Protein AF-A0A9X9LUL1-F1 (afdb_monomer)

InterPro domains:
  IPR020828 Glyceraldehyde 3-phosphate dehydrogenase, NAD(P) binding domain [SM00846] (1-48)
  IPR020829 Glyceraldehyde 3-phosphate dehydrogenase, catalytic domain [PF02800] (53-89)
  IPR020831 Glycer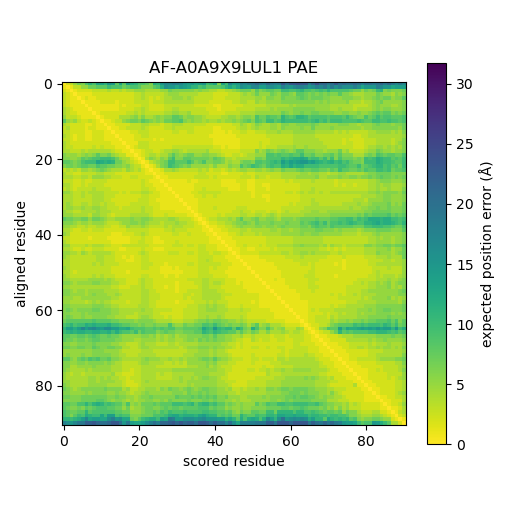aldehyde/Erythrose phosphate dehydrogenase family [PR00078] (7-20)
  IPR020831 Glyceraldehyde/Erythrose phosphate dehydrogenase family [PR00078] (42-60)
  IPR020831 Glyceraldehyde/Erythrose phosphate dehydrogenase family [PR00078] (69-85)
  IPR020831 Glyceraldehyde/Erythrose phosphate dehydrogenase family [PTHR10836] (1-90)
  IPR036291 NAD(P)-binding domain superfamily [SSF51735] (1-64)

pLDDT: mean 91.53, std 6.48, range [52.34, 96.88]

Secondary structure (DSSP, 8-state):
-TTTHHHHHTT-S-EEESS--TTS-B--TTTTGGG--TT-SEEE---HHHHHHHHHHHHHHHHH--S-------PPP-TTS-SS----S--

Radius of gyration: 16.82 Å; Cα contacts (8 Å, |Δi|>4): 78; chains: 1; bounding box: 38×38×45 Å

Organism: Gulo gulo (NCBI:txid48420)

Mean predicted aligned error: 4.55 Å

Solvent-accessible surface area (backbone atoms only — not comparable to full-atom values): 6104 Å² total; per-residue (Å²): 96,79,75,71,47,49,46,50,74,70,72,38,82,62,47,75,38,84,41,77,58,96,77,47,59,73,37,38,83,94,70,51,40,88,75,63,55,86,85,58,48,56,38,22,56,32,38,73,69,52,58,64,44,46,57,58,54,49,56,44,39,79,74,72,53,84,90,83,88,88,88,86,80,93,74,78,92,55,92,89,58,71,98,60,94,71,91,68,90,72,130

Sequence (91 aa):
MKKAGAHLKGEAKKVIISAPSADVPMFVMGVNHEKCDYSLKITRNVSCSTNCLGPLTNVIWDNFGKVEGLITTGQAVTATQKLVDGPSRKL

Nearest PDB structures (foldseek):
  4wni-assembly1_C  TM=9.687E-01  e=3.457E-08  Homo sapiens
  6lgm-assembly1_D  TM=9.656E-01  e=5.952E-08  Mus musculus
  8dns-assembly1_O  TM=9.678E-01  e=8.360E-08  Homo sapiens
  1ihx-assembly1_A  TM=9.574E-01  e=1.032E-06  Panulirus versicolor
  7c5o-assembly1_O  TM=9.718E-01  e=1.802E-04  Escherichia coli BL21(DE3)

Foldseek 3Di:
DVPQCVVVVVVQQAEEAAEDDPPAAEDAPPACCVVDDPPHRYHYPYYPVCNVCRVVVRVCCVPPNDDDDDDDDDDDDDPQDDPDDDDHPPD

Structure (mmCIF, N/CA/C/O backbone):
data_AF-A0A9X9LUL1-F1
#
_entry.id   AF-A0A9X9LUL1-F1
#
loop_
_atom_site.group_PDB
_atom_site.id
_atom_site.type_symbol
_atom_site.label_atom_id
_atom_site.label_alt_id
_atom_site.label_comp_id
_atom_site.label_asym_id
_atom_site.label_entity_id
_atom_site.label_seq_id
_atom_site.pdbx_PDB_ins_code
_atom_site.Cartn_x
_atom_site.Cartn_y
_atom_site.Cartn_z
_atom_site.occupancy
_atom_site.B_iso_or_equiv
_atom_site.auth_seq_id
_atom_site.auth_comp_id
_atom_site.auth_asym_id
_atom_site.auth_atom_id
_atom_site.pdbx_PDB_model_num
ATOM 1 N N . MET A 1 1 ? 10.976 11.105 -7.771 1.00 66.88 1 MET A N 1
ATOM 2 C CA . MET A 1 1 ? 10.556 11.602 -9.120 1.00 66.88 1 MET A CA 1
ATOM 3 C C . MET A 1 1 ? 11.403 11.120 -10.317 1.00 66.88 1 MET A C 1
ATOM 5 O O . MET A 1 1 ? 10.825 10.660 -11.296 1.00 66.88 1 MET A O 1
ATOM 9 N N . LYS A 1 2 ? 12.748 11.211 -10.290 1.00 73.06 2 LYS A N 1
ATOM 10 C CA . LYS A 1 2 ? 13.613 11.038 -11.488 1.00 73.06 2 LYS A CA 1
ATOM 11 C C . LYS A 1 2 ? 13.433 9.727 -12.280 1.00 73.06 2 LYS A C 1
ATOM 13 O O . LYS A 1 2 ? 13.405 9.783 -13.502 1.00 73.06 2 LYS A O 1
ATOM 18 N N . LYS A 1 3 ? 13.303 8.569 -11.615 1.00 87.81 3 LYS A N 1
ATOM 19 C CA . LYS A 1 3 ? 13.161 7.266 -12.303 1.00 87.81 3 LYS A CA 1
ATOM 20 C C . LYS A 1 3 ? 11.784 7.092 -12.952 1.00 87.81 3 LYS A C 1
ATOM 22 O O . LYS A 1 3 ? 11.704 6.814 -14.138 1.00 87.81 3 LYS A O 1
ATOM 27 N N . ALA A 1 4 ? 10.709 7.335 -12.198 1.00 90.25 4 ALA A N 1
ATOM 28 C CA . ALA A 1 4 ? 9.342 7.246 -12.717 1.00 90.25 4 ALA A CA 1
ATOM 29 C C . ALA A 1 4 ? 9.075 8.257 -13.852 1.00 90.25 4 ALA A C 1
ATOM 31 O O . ALA A 1 4 ? 8.347 7.955 -14.792 1.00 90.25 4 ALA A O 1
ATOM 32 N N . GLY A 1 5 ? 9.724 9.427 -13.813 1.00 90.81 5 GLY A N 1
ATOM 33 C CA . GLY A 1 5 ? 9.643 10.429 -14.877 1.00 90.81 5 GLY A CA 1
ATOM 34 C C . GLY A 1 5 ? 10.192 9.972 -16.233 1.00 90.81 5 GLY A C 1
ATOM 35 O O . GLY A 1 5 ? 9.849 10.579 -17.243 1.00 90.81 5 GLY A O 1
ATOM 36 N N . ALA A 1 6 ? 10.990 8.899 -16.294 1.00 94.44 6 ALA A N 1
ATOM 37 C CA . ALA A 1 6 ? 11.422 8.324 -17.567 1.00 94.44 6 ALA A CA 1
ATOM 38 C C . ALA A 1 6 ? 10.236 7.798 -18.395 1.00 94.44 6 ALA A C 1
ATOM 40 O O . ALA A 1 6 ? 10.232 7.968 -19.609 1.00 94.44 6 ALA A O 1
ATOM 41 N N . HIS A 1 7 ? 9.191 7.263 -17.751 1.00 94.56 7 HIS A N 1
ATOM 42 C CA . HIS A 1 7 ? 7.979 6.829 -18.454 1.00 94.56 7 HIS A CA 1
ATOM 43 C C . HIS A 1 7 ? 7.246 8.002 -19.113 1.00 94.56 7 HIS A C 1
ATOM 45 O O . HIS A 1 7 ? 6.749 7.855 -20.222 1.00 94.56 7 HIS A O 1
ATOM 51 N N . LEU A 1 8 ? 7.243 9.183 -18.482 1.00 93.50 8 LEU A N 1
ATOM 52 C CA . LEU A 1 8 ? 6.656 10.390 -19.076 1.00 93.50 8 LEU A CA 1
ATOM 53 C C . LEU A 1 8 ? 7.433 10.880 -20.305 1.00 93.50 8 LEU A C 1
ATOM 55 O O . LEU A 1 8 ? 6.848 11.475 -21.203 1.00 93.50 8 LEU A O 1
ATOM 59 N N . LYS A 1 9 ? 8.752 10.648 -20.342 1.00 92.81 9 LYS A N 1
ATOM 60 C CA . LYS A 1 9 ? 9.574 10.929 -21.529 1.00 92.81 9 LYS A CA 1
ATOM 61 C C . LYS A 1 9 ? 9.294 9.933 -22.654 1.00 92.81 9 LYS A C 1
ATOM 63 O O . LYS A 1 9 ? 9.350 10.315 -23.812 1.00 92.81 9 LYS A O 1
ATOM 68 N N . GLY A 1 10 ? 8.977 8.687 -22.304 1.00 91.81 10 GLY A N 1
ATOM 69 C CA . GLY A 1 10 ? 8.556 7.632 -23.227 1.00 91.81 10 GLY A CA 1
ATOM 70 C C . GLY A 1 10 ? 7.060 7.656 -23.553 1.00 91.81 10 GLY A C 1
ATOM 71 O O . GLY A 1 10 ? 6.468 6.594 -23.673 1.00 91.81 10 GLY A O 1
ATOM 72 N N . GLU A 1 11 ? 6.451 8.843 -23.643 1.00 92.94 11 GLU A N 1
ATOM 73 C CA . GLU A 1 11 ? 5.059 9.074 -24.079 1.00 92.94 11 GLU A CA 1
ATOM 74 C C . GLU A 1 11 ? 3.936 8.659 -23.109 1.00 92.94 11 GLU A C 1
ATOM 76 O O . GLU A 1 11 ? 2.758 8.928 -23.377 1.00 92.94 11 GLU A O 1
ATOM 81 N N . ALA A 1 12 ? 4.245 8.081 -21.942 1.00 96.00 12 ALA A N 1
ATOM 82 C CA . ALA A 1 12 ? 3.211 7.820 -20.943 1.00 96.00 12 ALA A CA 1
ATOM 83 C C . ALA A 1 12 ? 2.606 9.142 -20.445 1.00 96.00 12 ALA A C 1
ATOM 85 O O . ALA A 1 12 ? 3.308 10.051 -20.004 1.00 96.00 12 ALA A O 1
ATOM 86 N N . LYS A 1 13 ? 1.274 9.247 -20.462 1.00 94.12 13 LYS A N 1
ATOM 87 C CA . LYS A 1 13 ? 0.571 10.472 -20.040 1.00 94.12 13 LYS A CA 1
ATOM 88 C C . LYS A 1 13 ? 0.588 10.661 -18.523 1.00 94.12 13 LYS A C 1
ATOM 90 O O . LYS A 1 13 ? 0.644 11.791 -18.040 1.00 94.12 13 LYS A O 1
ATOM 95 N N . LYS A 1 14 ? 0.514 9.553 -17.782 1.00 93.75 14 LYS A N 1
ATOM 96 C CA . LYS A 1 14 ? 0.499 9.499 -16.318 1.00 93.75 14 LYS A CA 1
ATOM 97 C C . LYS A 1 14 ? 1.178 8.228 -15.826 1.00 93.75 14 LYS A C 1
ATOM 99 O O . LYS A 1 14 ? 1.202 7.224 -16.533 1.00 93.75 14 LYS A O 1
ATOM 104 N N . VAL A 1 15 ? 1.700 8.272 -14.606 1.00 94.44 15 VAL A N 1
ATOM 105 C CA . VAL A 1 15 ? 2.379 7.147 -13.955 1.00 94.44 15 VAL A CA 1
ATOM 106 C C . VAL A 1 15 ? 1.825 6.968 -12.550 1.00 94.44 15 VAL A C 1
ATOM 108 O O . VAL A 1 15 ? 1.776 7.926 -11.781 1.00 94.44 15 VAL A O 1
ATOM 111 N N . ILE A 1 16 ? 1.466 5.735 -12.200 1.00 93.88 16 ILE A N 1
ATOM 112 C CA . ILE A 1 16 ? 1.086 5.363 -10.836 1.00 93.88 16 ILE A CA 1
ATOM 113 C C . ILE A 1 16 ? 2.113 4.363 -10.315 1.00 93.88 16 ILE A C 1
ATOM 115 O O . ILE A 1 16 ? 2.313 3.301 -10.898 1.00 93.88 16 ILE A O 1
ATOM 119 N N . ILE A 1 17 ? 2.780 4.703 -9.216 1.00 94.19 17 ILE A N 1
ATOM 120 C CA . ILE A 1 17 ? 3.760 3.832 -8.562 1.00 94.19 17 ILE A CA 1
ATOM 121 C C . ILE A 1 17 ? 3.025 2.903 -7.586 1.00 94.19 17 ILE A C 1
ATOM 123 O O . ILE A 1 17 ? 2.260 3.365 -6.740 1.00 94.19 17 ILE A O 1
ATOM 127 N N . SER A 1 18 ? 3.291 1.600 -7.659 1.00 94.19 18 SER A N 1
ATOM 128 C CA . SER A 1 18 ? 2.655 0.557 -6.836 1.00 94.19 18 SER A CA 1
ATOM 129 C C . SER A 1 18 ? 3.353 0.302 -5.488 1.00 94.19 18 SER A C 1
ATOM 131 O O . SER A 1 18 ? 3.264 -0.793 -4.936 1.00 94.19 18 SER A O 1
ATOM 133 N N . ALA A 1 19 ? 4.127 1.270 -4.998 1.00 88.62 19 ALA A N 1
ATOM 134 C CA . ALA A 1 19 ? 4.963 1.138 -3.810 1.00 88.62 19 ALA A CA 1
ATOM 135 C C . ALA A 1 19 ? 5.143 2.495 -3.096 1.00 88.62 19 ALA A C 1
ATOM 137 O O . ALA A 1 19 ? 4.884 3.553 -3.686 1.00 88.62 19 ALA A O 1
ATOM 138 N N . PRO A 1 20 ? 5.621 2.505 -1.835 1.00 83.31 20 PRO A N 1
ATOM 139 C CA . PRO A 1 20 ? 5.961 3.739 -1.128 1.00 83.31 20 PRO A CA 1
ATOM 140 C C . PRO A 1 20 ? 7.068 4.543 -1.838 1.00 83.31 20 PRO A C 1
ATOM 142 O O . PRO A 1 20 ? 8.003 3.975 -2.394 1.00 83.31 20 PRO A O 1
ATOM 145 N N . SER A 1 21 ? 6.993 5.878 -1.795 1.00 81.81 21 SER A N 1
ATOM 146 C CA . SER A 1 21 ? 8.015 6.786 -2.336 1.00 81.81 21 SER A CA 1
ATOM 147 C C . SER A 1 21 ? 7.942 8.161 -1.669 1.00 81.81 21 SER A C 1
ATOM 149 O O . SER A 1 21 ? 6.925 8.825 -1.790 1.00 81.81 21 SER A O 1
ATOM 151 N N . ALA A 1 22 ? 8.997 8.632 -1.004 1.00 76.44 22 ALA A N 1
ATOM 152 C CA . ALA A 1 22 ? 8.949 9.900 -0.262 1.00 76.44 22 ALA A CA 1
ATOM 153 C C . ALA A 1 22 ? 8.532 11.123 -1.115 1.00 76.44 22 ALA A C 1
ATOM 155 O O . ALA A 1 22 ? 7.819 11.990 -0.623 1.00 76.44 22 ALA A O 1
ATOM 156 N N . ASP A 1 23 ? 8.893 11.151 -2.401 1.00 83.75 23 ASP A N 1
ATOM 157 C CA . ASP A 1 23 ? 8.803 12.361 -3.236 1.00 83.75 23 ASP A CA 1
ATOM 158 C C . ASP A 1 23 ? 7.479 12.537 -4.002 1.00 83.75 23 ASP A C 1
ATOM 160 O O . ASP A 1 23 ? 7.353 13.473 -4.794 1.00 83.75 23 ASP A O 1
ATOM 164 N N . VAL A 1 24 ? 6.545 11.586 -3.904 1.00 88.00 24 VAL A N 1
ATOM 165 C CA . VAL A 1 24 ? 5.370 11.518 -4.793 1.00 88.00 24 VAL A CA 1
ATOM 166 C C . VAL A 1 24 ? 4.070 11.515 -3.977 1.00 88.00 24 VAL A C 1
ATOM 168 O O . VAL A 1 24 ? 3.997 10.785 -2.980 1.00 88.00 24 VAL A O 1
ATOM 171 N N . PRO A 1 25 ? 3.028 12.268 -4.390 1.00 91.69 25 PRO A N 1
ATOM 172 C CA . PRO A 1 25 ? 1.722 12.261 -3.728 1.00 91.69 25 PRO A CA 1
ATOM 173 C C . PRO A 1 25 ? 1.109 10.857 -3.599 1.00 91.69 25 PRO A C 1
ATOM 175 O O . PRO A 1 25 ? 1.100 10.084 -4.561 1.00 91.69 25 PRO A O 1
ATOM 178 N N . MET A 1 26 ? 0.604 10.538 -2.399 1.00 93.31 26 MET A N 1
ATOM 179 C CA . MET A 1 26 ? -0.068 9.27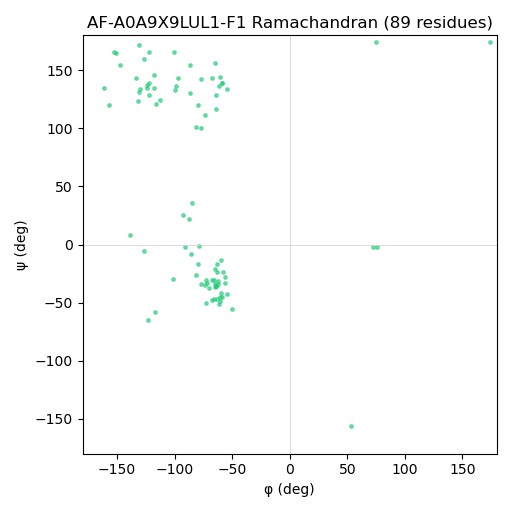4 -2.063 1.00 93.31 26 MET A CA 1
ATOM 180 C C . MET A 1 26 ? -1.569 9.394 -2.102 1.00 93.31 26 MET A C 1
ATOM 182 O O . MET A 1 26 ? -2.125 10.290 -1.466 1.00 93.31 26 MET A O 1
ATOM 186 N N . PHE A 1 27 ? -2.203 8.388 -2.691 1.00 94.81 27 PHE A N 1
ATOM 187 C CA . PHE A 1 27 ? -3.645 8.252 -2.635 1.00 94.81 27 PHE A CA 1
ATOM 188 C C . PHE A 1 27 ? -4.032 6.847 -2.196 1.00 94.81 27 PHE A C 1
ATOM 190 O O . PHE A 1 27 ? -3.486 5.862 -2.687 1.00 94.81 27 PHE A O 1
ATOM 197 N N . VAL A 1 28 ? -4.969 6.794 -1.256 1.00 95.69 28 VAL A N 1
ATOM 198 C CA . VAL A 1 28 ? -5.693 5.601 -0.830 1.00 95.69 28 VAL A CA 1
ATOM 199 C C . VAL A 1 28 ? -7.145 5.799 -1.250 1.00 95.69 28 VAL A C 1
ATOM 201 O O . VAL A 1 28 ? -7.786 6.808 -0.918 1.00 95.69 28 VAL A O 1
ATOM 204 N N . MET A 1 29 ? -7.650 4.839 -2.016 1.00 95.19 29 MET A N 1
ATOM 205 C CA . MET A 1 29 ? -9.032 4.839 -2.486 1.00 95.19 29 MET A CA 1
ATOM 206 C C . MET A 1 29 ? -9.993 4.787 -1.294 1.00 95.19 29 MET A C 1
ATOM 208 O O . MET A 1 29 ? -9.751 4.066 -0.332 1.00 95.19 29 MET A O 1
ATOM 212 N N . GLY A 1 30 ? -11.050 5.598 -1.331 1.00 93.69 30 GLY A N 1
ATOM 213 C CA . GLY A 1 30 ? -12.006 5.734 -0.225 1.00 93.69 30 GLY A CA 1
ATOM 214 C C . GLY A 1 30 ? -11.530 6.566 0.975 1.00 93.69 30 GLY A C 1
ATOM 215 O O . GLY A 1 30 ? -12.313 6.771 1.890 1.00 93.69 30 GLY A O 1
ATOM 216 N N . VAL A 1 31 ? -10.286 7.070 0.980 1.00 95.06 31 VAL A N 1
ATOM 217 C CA . VAL A 1 31 ? -9.760 7.901 2.086 1.00 95.06 31 VAL A CA 1
ATOM 218 C C . VAL A 1 31 ? -9.422 9.314 1.618 1.00 95.06 31 VAL A C 1
ATOM 220 O O . VAL A 1 31 ? -9.949 10.292 2.130 1.00 95.06 31 VAL A O 1
ATOM 223 N N . ASN A 1 32 ? -8.538 9.454 0.626 1.00 94.56 32 ASN A N 1
ATOM 224 C CA . ASN A 1 3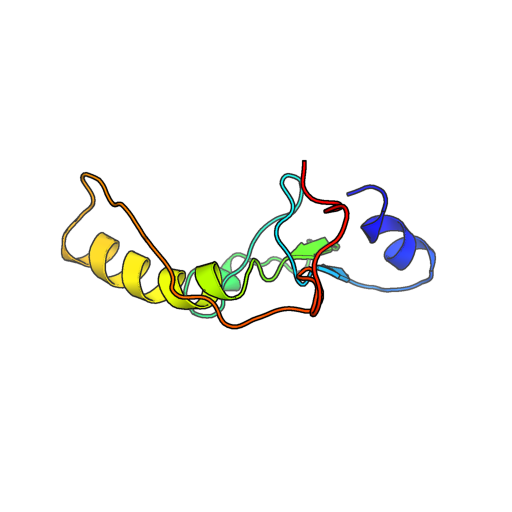2 ? -8.084 10.773 0.158 1.00 94.56 32 ASN A CA 1
ATOM 225 C C . ASN A 1 32 ? -7.965 10.886 -1.370 1.00 94.56 32 ASN A C 1
ATOM 227 O O . ASN A 1 32 ? -7.449 11.884 -1.869 1.00 94.56 32 ASN A O 1
ATOM 231 N N . HIS A 1 33 ? -8.423 9.874 -2.106 1.00 93.88 33 HIS A N 1
ATOM 232 C CA . HIS A 1 33 ? -8.366 9.810 -3.567 1.00 93.88 33 HIS A CA 1
ATOM 233 C C . HIS A 1 33 ? -9.036 10.984 -4.297 1.00 93.88 33 HIS A C 1
ATOM 235 O O . HIS A 1 33 ? -8.579 11.352 -5.372 1.00 93.88 33 HIS A O 1
ATOM 241 N N . GLU A 1 34 ? -10.046 11.624 -3.708 1.00 94.25 34 GLU A N 1
ATOM 242 C CA . GLU A 1 34 ? -10.702 12.811 -4.281 1.00 94.25 34 GLU A CA 1
ATOM 243 C C . GLU A 1 34 ? -9.764 14.023 -4.383 1.00 94.25 34 GLU A C 1
ATOM 245 O O . GLU A 1 34 ? -9.964 14.908 -5.208 1.00 94.25 34 GLU A O 1
ATOM 250 N N . LYS A 1 35 ? -8.684 14.043 -3.592 1.00 93.12 35 LYS A N 1
ATOM 251 C CA . LYS A 1 35 ? -7.637 15.074 -3.662 1.00 93.12 35 LYS A CA 1
ATOM 252 C C . LYS A 1 35 ? -6.661 14.837 -4.823 1.00 93.12 35 LYS A C 1
ATOM 254 O O . LYS A 1 35 ? -5.702 15.592 -4.982 1.00 93.12 35 LYS A O 1
ATOM 259 N N . CYS A 1 36 ? -6.844 13.764 -5.594 1.00 91.19 36 CYS A N 1
ATOM 260 C CA . CYS A 1 36 ? -6.021 13.452 -6.753 1.00 91.19 36 CYS A CA 1
ATOM 261 C C . CYS A 1 36 ? -6.427 14.342 -7.932 1.00 91.19 36 CYS A C 1
ATOM 263 O O . CYS A 1 36 ? -7.402 14.075 -8.630 1.00 91.19 36 CYS A O 1
ATOM 265 N N . ASP A 1 37 ? -5.656 15.402 -8.161 1.00 90.00 37 ASP A N 1
ATOM 266 C CA . ASP A 1 37 ? -5.844 16.291 -9.303 1.00 90.00 37 ASP A CA 1
ATOM 267 C C . ASP A 1 37 ? -5.307 15.655 -10.601 1.00 90.00 37 ASP A C 1
ATOM 269 O O . ASP A 1 37 ? -4.253 15.009 -10.639 1.00 90.00 37 ASP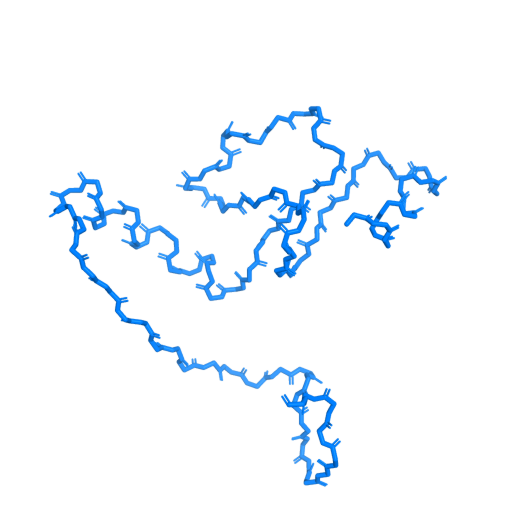 A O 1
ATOM 273 N N . TYR A 1 38 ? -6.014 15.891 -11.705 1.00 86.88 38 TYR A N 1
ATOM 274 C CA . TYR A 1 38 ? -5.578 15.542 -13.046 1.00 86.88 38 TYR A CA 1
ATOM 275 C C . TYR A 1 38 ? -4.242 16.175 -13.455 1.00 86.88 38 TYR A C 1
ATOM 277 O O . TYR A 1 38 ? -3.574 15.590 -14.316 1.00 86.88 38 TYR A O 1
ATOM 285 N N . SER A 1 39 ? -3.844 17.298 -12.849 1.00 91.25 39 SER A N 1
ATOM 286 C CA . SER A 1 39 ? -2.541 17.950 -13.048 1.00 91.25 39 SER A CA 1
ATOM 287 C C . SER A 1 39 ? -1.353 17.086 -12.597 1.00 91.25 39 SER A C 1
ATOM 289 O O . SER A 1 39 ? -0.240 17.224 -13.118 1.00 91.25 39 SER A O 1
ATOM 291 N N . LEU A 1 40 ? -1.581 16.133 -11.685 1.00 91.75 40 LEU A N 1
ATOM 292 C CA . LEU A 1 40 ? -0.553 15.222 -11.198 1.00 91.75 40 LEU A CA 1
ATOM 293 C C . LEU A 1 40 ? -0.209 14.182 -12.271 1.00 91.75 40 LEU A C 1
ATOM 295 O O . LEU A 1 40 ? -0.992 13.288 -12.601 1.00 91.75 40 LEU A O 1
ATOM 299 N N . LYS A 1 41 ? 1.011 14.279 -12.809 1.00 93.75 41 LYS A N 1
ATOM 300 C CA . LYS A 1 41 ? 1.533 13.332 -13.811 1.00 93.75 41 LYS A CA 1
ATOM 301 C C . LYS A 1 41 ? 2.081 12.043 -13.201 1.00 93.75 41 LYS A C 1
ATOM 303 O O . LYS A 1 41 ? 2.123 11.021 -13.879 1.00 93.75 41 LYS A O 1
ATOM 308 N N . ILE A 1 42 ? 2.527 12.088 -11.946 1.0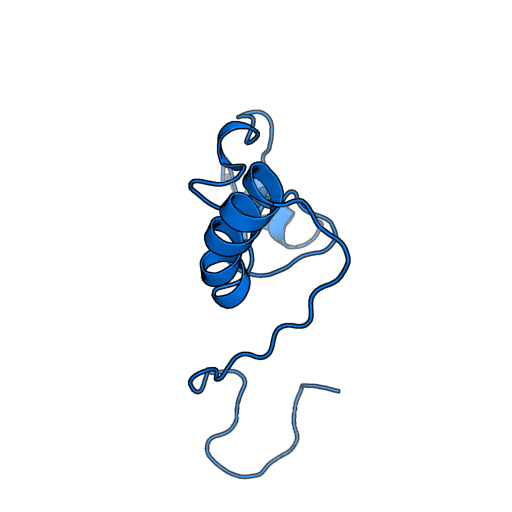0 93.06 42 ILE A N 1
ATOM 309 C CA . ILE A 1 42 ? 3.050 10.926 -11.223 1.00 93.06 42 ILE A CA 1
ATOM 310 C C . ILE A 1 42 ? 2.393 10.887 -9.850 1.00 93.06 42 ILE A C 1
ATOM 312 O O . ILE A 1 42 ? 2.492 11.850 -9.090 1.00 93.06 42 ILE A O 1
ATOM 316 N N . THR A 1 43 ? 1.751 9.772 -9.533 1.00 93.56 43 THR A N 1
ATOM 317 C CA . THR A 1 43 ? 1.119 9.506 -8.237 1.00 93.56 43 THR A CA 1
ATOM 318 C C . THR A 1 43 ? 1.556 8.137 -7.718 1.00 93.56 43 THR A C 1
ATOM 320 O O . THR A 1 43 ? 2.245 7.385 -8.416 1.00 93.56 43 THR A O 1
ATOM 323 N N . ARG A 1 44 ? 1.217 7.794 -6.473 1.00 91.00 44 ARG A N 1
ATOM 324 C CA . ARG A 1 44 ? 1.461 6.450 -5.928 1.00 91.00 44 ARG A CA 1
ATOM 325 C C . ARG A 1 44 ? 0.251 5.890 -5.192 1.00 91.00 44 ARG A C 1
ATOM 327 O O . ARG A 1 44 ? -0.410 6.609 -4.446 1.00 91.00 44 ARG A O 1
ATOM 334 N N . ASN A 1 45 ? 0.049 4.584 -5.340 1.00 94.12 45 ASN A N 1
ATOM 335 C CA . ASN A 1 45 ? -1.020 3.817 -4.694 1.00 94.12 45 ASN A CA 1
ATOM 336 C C . ASN A 1 45 ? -0.581 3.184 -3.358 1.00 94.12 45 ASN A C 1
ATOM 338 O O . ASN A 1 45 ? -1.109 2.165 -2.922 1.00 94.12 45 ASN A O 1
ATOM 342 N N . VAL A 1 46 ? 0.426 3.786 -2.718 1.00 93.44 46 VAL A N 1
ATOM 343 C CA . VAL A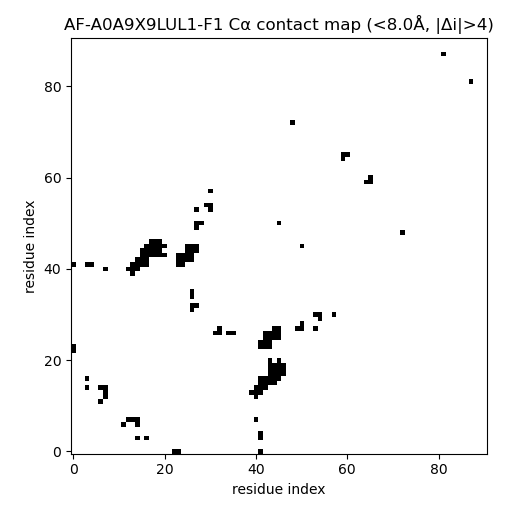 1 46 ? 0.950 3.395 -1.399 1.00 93.44 46 VAL A CA 1
ATOM 344 C C . VAL A 1 46 ? 1.330 1.901 -1.327 1.00 93.44 46 VAL A C 1
ATOM 346 O O . VAL A 1 46 ? 1.701 1.311 -2.337 1.00 93.44 46 VAL A O 1
ATOM 349 N N . SER A 1 47 ? 1.356 1.306 -0.131 1.00 94.56 47 SER A N 1
ATOM 350 C CA . SER A 1 47 ? 1.611 -0.123 0.086 1.00 94.56 47 SER A CA 1
ATOM 351 C C . SER A 1 47 ? 0.303 -0.881 0.324 1.00 94.56 47 SER A C 1
ATOM 353 O O . SER A 1 47 ? -0.722 -0.274 0.642 1.00 94.56 47 SER A O 1
ATOM 355 N N . CYS A 1 48 ? 0.340 -2.211 0.238 1.00 95.44 48 CYS A N 1
ATOM 356 C CA . CYS A 1 48 ? -0.805 -3.054 0.585 1.00 95.44 48 CYS A CA 1
ATOM 357 C C . CYS A 1 48 ? -1.255 -2.853 2.043 1.00 95.44 48 CYS A C 1
ATOM 359 O O . CYS A 1 48 ? -2.441 -2.645 2.290 1.00 95.44 48 CYS A O 1
ATOM 361 N N . SER A 1 49 ? -0.322 -2.820 2.999 1.00 95.38 49 SER A N 1
ATOM 362 C CA . SER A 1 49 ? -0.644 -2.627 4.418 1.00 95.38 49 SER A CA 1
ATOM 363 C C . SER A 1 49 ? -1.253 -1.247 4.684 1.00 95.38 49 SER A C 1
ATOM 365 O O . SER A 1 49 ? -2.182 -1.132 5.476 1.00 95.38 49 SER A O 1
ATOM 367 N N . THR A 1 50 ? -0.798 -0.198 3.985 1.00 94.81 50 THR A N 1
ATOM 368 C CA . THR A 1 50 ? -1.394 1.142 4.119 1.00 94.81 50 THR A CA 1
ATOM 369 C C . THR A 1 50 ? -2.794 1.221 3.516 1.00 94.81 50 THR A C 1
ATOM 371 O O . THR A 1 50 ? -3.652 1.871 4.100 1.00 94.81 50 THR A O 1
ATOM 374 N N . ASN A 1 51 ? -3.051 0.551 2.387 1.00 95.81 51 ASN A N 1
ATOM 375 C CA . ASN A 1 51 ? -4.407 0.468 1.831 1.00 95.81 51 ASN A CA 1
ATOM 376 C C . ASN A 1 51 ? -5.366 -0.277 2.772 1.00 95.81 51 ASN A C 1
ATOM 378 O O . ASN A 1 51 ? -6.521 0.112 2.882 1.00 95.81 51 ASN A O 1
ATOM 382 N N . CYS A 1 52 ? -4.885 -1.306 3.475 1.00 95.12 52 CYS A N 1
ATOM 383 C CA . CYS A 1 52 ? -5.671 -2.017 4.486 1.00 95.12 52 CYS A CA 1
ATOM 384 C C . CYS A 1 52 ? -5.970 -1.132 5.708 1.00 95.12 52 CYS A C 1
ATOM 386 O O . CYS A 1 52 ? -7.110 -1.034 6.153 1.00 95.12 52 CYS A O 1
ATOM 388 N N . LEU A 1 53 ? -4.949 -0.450 6.234 1.00 94.94 53 LEU A N 1
ATOM 389 C CA . LEU A 1 53 ? -5.073 0.327 7.465 1.00 94.94 53 LEU A CA 1
ATOM 390 C C . LEU A 1 53 ? -5.787 1.675 7.272 1.00 94.94 53 LEU A C 1
ATOM 392 O O . LEU A 1 53 ? -6.488 2.124 8.175 1.00 94.94 53 LEU A O 1
ATOM 396 N N . GLY A 1 54 ? -5.608 2.324 6.120 1.00 94.75 54 GLY A N 1
ATOM 397 C CA . GLY A 1 54 ? -6.067 3.691 5.861 1.00 94.75 54 GLY A CA 1
ATOM 398 C C . GLY A 1 54 ? -7.536 3.936 6.226 1.00 94.75 54 GLY A C 1
ATOM 399 O O . GLY A 1 54 ? -7.795 4.818 7.048 1.00 94.75 54 GLY A O 1
ATOM 400 N N . PRO A 1 55 ? -8.492 3.149 5.697 1.00 95.94 55 PRO A N 1
ATOM 401 C CA . PRO A 1 55 ? -9.908 3.303 6.026 1.00 95.94 55 PRO A CA 1
ATOM 402 C C . PRO A 1 55 ? -10.202 3.120 7.518 1.00 95.94 55 PRO A C 1
ATOM 404 O O . PRO A 1 55 ? -10.938 3.916 8.095 1.00 95.94 55 PRO A O 1
ATOM 407 N N . LEU A 1 56 ? -9.577 2.127 8.162 1.00 94.88 56 LEU A N 1
ATOM 408 C CA . LEU A 1 56 ? -9.751 1.872 9.594 1.00 94.88 56 LEU A CA 1
ATOM 409 C C . LEU A 1 56 ? -9.302 3.079 10.425 1.00 94.88 56 LEU A C 1
ATOM 411 O O . LEU A 1 56 ? -10.038 3.555 11.286 1.00 94.88 56 LEU A O 1
ATOM 415 N N . THR A 1 57 ? -8.113 3.611 10.133 1.00 93.88 57 THR A N 1
ATOM 416 C CA . THR A 1 57 ? -7.598 4.794 10.832 1.00 93.88 57 THR A CA 1
ATOM 417 C C . THR A 1 57 ? -8.430 6.039 10.570 1.00 93.88 57 THR A C 1
ATOM 419 O O . THR A 1 57 ? -8.578 6.848 11.480 1.00 93.88 57 THR A O 1
ATOM 422 N N . ASN A 1 58 ? -8.995 6.185 9.368 1.00 94.00 58 ASN A N 1
ATOM 423 C CA . ASN A 1 58 ? -9.827 7.335 9.031 1.00 94.00 58 ASN A CA 1
ATOM 424 C C . ASN A 1 58 ? -11.119 7.337 9.858 1.00 94.00 58 ASN A C 1
ATOM 426 O O . ASN A 1 58 ? -11.439 8.329 10.499 1.00 94.00 58 ASN A O 1
ATOM 430 N N . VAL A 1 59 ? -11.796 6.187 9.940 1.00 95.06 59 VAL A N 1
ATOM 431 C CA . VAL A 1 59 ? 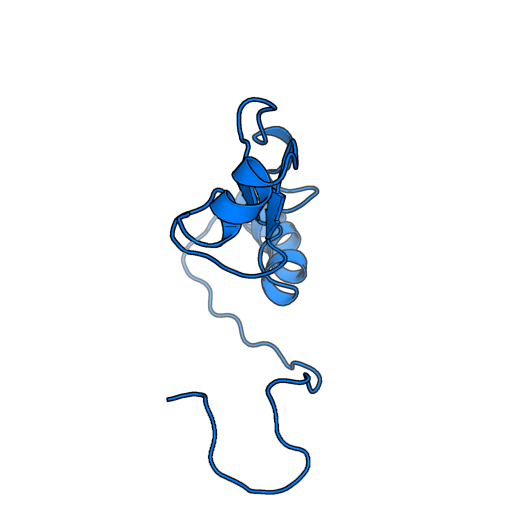-13.007 6.026 10.761 1.00 95.06 59 VAL A CA 1
ATOM 432 C C . VAL A 1 59 ? -12.718 6.297 12.236 1.00 95.06 59 VAL A C 1
ATOM 434 O O . VAL A 1 59 ? -13.483 7.007 12.886 1.00 95.06 59 VAL A O 1
ATOM 437 N N . ILE A 1 60 ? -11.621 5.752 12.773 1.00 94.88 60 ILE A N 1
ATOM 438 C CA . ILE A 1 60 ? -11.265 5.956 14.182 1.00 94.88 60 ILE A CA 1
ATOM 439 C C . ILE A 1 60 ? -10.982 7.435 14.457 1.00 94.88 60 ILE A C 1
ATOM 441 O O . ILE A 1 60 ? -11.506 7.990 15.420 1.00 94.88 60 ILE A O 1
ATOM 445 N N . TRP A 1 61 ? -10.190 8.080 13.599 1.00 93.69 61 TRP A N 1
ATOM 446 C CA . TRP A 1 61 ? -9.827 9.484 13.763 1.00 93.69 61 TRP A CA 1
ATOM 447 C C . TRP A 1 61 ? -11.059 10.385 13.725 1.00 93.69 61 TRP A C 1
ATOM 449 O O . TRP A 1 61 ? -11.235 11.197 14.633 1.00 93.69 61 TRP A O 1
ATOM 459 N N . ASP A 1 62 ? -11.906 10.237 12.706 1.00 94.44 62 ASP A N 1
ATOM 460 C CA . ASP A 1 62 ? -13.037 11.138 12.472 1.00 94.44 62 ASP A CA 1
ATOM 461 C C . ASP A 1 62 ? -14.091 11.056 13.588 1.00 94.44 62 ASP A C 1
ATOM 463 O O . ASP A 1 62 ? -14.738 12.054 13.894 1.00 94.44 62 ASP A O 1
ATOM 467 N N . ASN A 1 63 ? -14.242 9.889 14.224 1.00 96.56 63 ASN A N 1
ATOM 468 C CA . ASN A 1 63 ? -15.284 9.661 15.231 1.00 96.56 63 ASN A CA 1
ATOM 469 C C . ASN A 1 63 ? -14.788 9.734 16.681 1.00 96.56 63 ASN A C 1
ATOM 471 O O . ASN A 1 63 ? -15.564 10.080 17.569 1.00 96.56 63 ASN A O 1
ATOM 475 N N . PHE A 1 64 ? -13.524 9.396 16.943 1.00 94.81 64 PHE A N 1
ATOM 476 C CA . PHE A 1 64 ? -13.012 9.223 18.310 1.00 94.81 64 PHE A CA 1
ATOM 477 C C . PHE A 1 64 ? -11.752 10.048 18.603 1.00 94.81 64 PHE A C 1
ATOM 479 O O . PHE A 1 64 ? -11.306 10.105 19.748 1.00 94.81 64 PHE A O 1
ATOM 486 N N . GLY A 1 65 ? -11.195 10.726 17.596 1.00 90.75 65 GLY A N 1
ATOM 487 C CA . GLY A 1 65 ? -9.949 11.476 17.716 1.00 90.75 65 GLY A CA 1
ATOM 488 C C . GLY A 1 65 ? -8.711 10.577 17.768 1.00 90.75 65 GLY A C 1
ATOM 489 O O . GLY A 1 65 ? -8.788 9.349 17.796 1.00 90.75 65 GLY A O 1
ATOM 490 N N . LYS A 1 66 ? -7.529 11.202 17.754 1.00 86.94 66 LYS A N 1
ATOM 491 C CA . LYS A 1 66 ? -6.241 10.503 17.868 1.00 86.94 66 LYS A CA 1
ATOM 492 C C . LYS A 1 66 ? -5.498 10.947 19.121 1.00 86.94 66 LYS A C 1
ATOM 494 O O . LYS A 1 66 ? -5.498 12.133 19.447 1.00 86.94 66 LYS A O 1
ATOM 499 N N . VAL A 1 67 ? -4.773 10.017 19.731 1.00 90.75 67 VAL A N 1
ATOM 500 C CA . VAL A 1 67 ? -3.747 10.318 20.739 1.00 90.75 67 VAL A CA 1
ATOM 501 C C . VAL A 1 67 ? -2.425 9.729 20.260 1.00 90.75 67 VAL A C 1
ATOM 503 O O . VAL A 1 67 ? -1.528 10.464 19.856 1.00 90.75 67 VAL A O 1
ATOM 506 N N . GLU A 1 68 ? -2.362 8.404 20.158 1.00 92.62 68 GLU A N 1
ATOM 507 C CA . GLU A 1 68 ? -1.227 7.644 19.635 1.00 92.62 68 GLU A CA 1
ATOM 508 C C . GLU A 1 68 ? -1.706 6.308 19.045 1.00 92.62 68 GLU A C 1
ATOM 510 O O . GLU A 1 68 ? -2.848 5.901 19.259 1.00 92.62 68 GLU A O 1
ATOM 515 N N . GLY A 1 69 ? -0.857 5.633 18.268 1.00 89.62 69 GLY A N 1
ATOM 516 C CA . GLY A 1 69 ? -1.198 4.346 17.670 1.00 89.62 69 GLY A CA 1
ATOM 517 C C . GLY 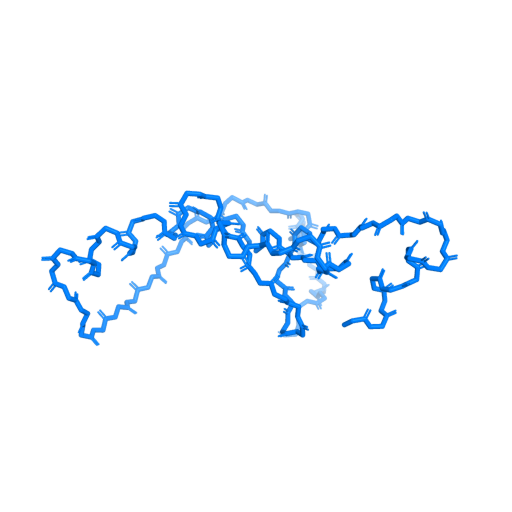A 1 69 ? 0.036 3.573 17.227 1.00 89.62 69 GLY A C 1
ATOM 518 O O . GLY A 1 69 ? 0.929 4.124 16.583 1.00 89.62 69 GLY A O 1
ATOM 519 N N . LEU A 1 70 ? 0.064 2.283 17.552 1.00 94.62 70 LEU A N 1
ATOM 520 C CA . LEU A 1 70 ? 1.083 1.335 17.118 1.00 94.62 70 LEU A CA 1
ATOM 521 C C . LEU A 1 70 ? 0.411 0.251 16.276 1.00 94.62 70 LEU A C 1
ATOM 523 O O . LEU A 1 70 ? -0.636 -0.270 16.654 1.00 94.62 70 LEU A O 1
ATOM 527 N N . ILE A 1 71 ? 1.011 -0.090 15.137 1.00 93.12 71 ILE A N 1
ATOM 528 C CA . ILE A 1 71 ? 0.485 -1.115 14.234 1.00 93.12 71 ILE A CA 1
ATOM 529 C C . ILE A 1 71 ? 1.543 -2.185 13.998 1.00 93.12 71 ILE A C 1
ATOM 531 O O . ILE A 1 71 ? 2.686 -1.880 13.662 1.00 93.12 71 ILE A O 1
ATOM 535 N N . THR A 1 72 ? 1.109 -3.440 14.073 1.00 95.75 72 THR A N 1
ATOM 536 C CA . THR A 1 72 ? 1.876 -4.618 13.667 1.00 95.75 72 THR A CA 1
ATOM 537 C C . THR A 1 72 ? 1.085 -5.366 12.601 1.00 95.75 72 THR A C 1
ATOM 539 O O . THR A 1 72 ? -0.131 -5.505 12.712 1.00 95.75 72 THR A O 1
ATOM 542 N N . THR A 1 73 ? 1.757 -5.858 11.558 1.00 94.56 73 THR A N 1
ATOM 543 C CA . THR A 1 73 ? 1.120 -6.638 10.489 1.00 94.56 73 THR A CA 1
ATOM 544 C C . THR A 1 73 ? 1.770 -8.012 10.357 1.00 94.56 73 THR A C 1
ATOM 546 O O . THR A 1 73 ? 2.990 -8.126 10.253 1.00 94.56 73 THR A O 1
ATOM 549 N N . GLY A 1 74 ? 0.946 -9.062 10.356 1.00 95.12 74 GLY A N 1
ATOM 550 C CA . GLY A 1 74 ? 1.350 -10.386 9.895 1.00 95.12 74 GLY A CA 1
ATOM 551 C C . GLY A 1 74 ? 1.268 -10.421 8.374 1.00 95.12 74 GLY A C 1
ATOM 552 O O . GLY A 1 74 ? 0.178 -10.522 7.816 1.00 95.12 74 GLY A O 1
ATOM 553 N N . GLN A 1 75 ? 2.409 -10.290 7.703 1.00 95.25 75 GLN A N 1
ATOM 554 C CA . GLN A 1 75 ? 2.476 -10.190 6.246 1.00 95.25 75 GLN A CA 1
ATOM 555 C C . GLN A 1 75 ? 2.851 -11.539 5.620 1.00 95.25 75 GLN A C 1
ATOM 557 O O . GLN A 1 75 ? 3.813 -12.182 6.037 1.00 95.25 75 GLN A O 1
ATOM 562 N N . ALA A 1 76 ? 2.121 -11.942 4.577 1.00 96.88 76 ALA A N 1
ATOM 563 C CA . ALA A 1 76 ? 2.469 -13.110 3.770 1.00 96.88 76 ALA A CA 1
ATOM 564 C C . ALA A 1 76 ? 3.801 -12.913 3.022 1.00 96.88 76 ALA A C 1
ATOM 566 O O . ALA A 1 76 ? 4.204 -11.780 2.741 1.00 96.88 76 ALA A O 1
ATOM 567 N N . VAL A 1 77 ? 4.461 -14.022 2.667 1.00 94.88 77 VAL A N 1
ATOM 568 C CA . VAL A 1 77 ? 5.753 -13.995 1.968 1.00 94.88 77 VAL A CA 1
ATOM 569 C C . VAL A 1 77 ? 5.661 -13.248 0.631 1.00 94.88 77 VAL A C 1
ATOM 571 O O . VAL A 1 77 ? 4.693 -13.384 -0.116 1.00 94.88 77 VAL A O 1
ATOM 574 N N . THR A 1 78 ? 6.681 -12.449 0.319 1.00 94.31 78 THR A N 1
ATOM 575 C CA . THR A 1 78 ? 6.799 -11.702 -0.944 1.00 94.31 78 THR A CA 1
ATOM 576 C C . THR A 1 78 ? 8.081 -12.064 -1.684 1.00 94.31 78 THR A C 1
ATOM 578 O O . THR A 1 78 ? 9.027 -12.579 -1.093 1.00 94.31 78 THR A O 1
ATOM 581 N N . ALA A 1 79 ? 8.170 -11.691 -2.963 1.00 92.44 79 ALA A N 1
ATOM 582 C CA . ALA A 1 79 ? 9.338 -11.956 -3.810 1.00 92.44 79 ALA A CA 1
ATOM 583 C C . ALA A 1 79 ? 10.663 -11.339 -3.308 1.00 92.44 79 ALA A C 1
ATOM 585 O O . ALA A 1 79 ? 11.729 -11.679 -3.811 1.00 92.44 79 ALA A O 1
ATOM 586 N N . THR A 1 80 ? 10.621 -10.413 -2.339 1.00 90.81 80 THR A N 1
ATOM 587 C CA . THR A 1 80 ? 11.842 -9.845 -1.738 1.00 90.81 80 THR A CA 1
ATOM 588 C C . THR A 1 80 ? 12.474 -10.750 -0.680 1.00 90.81 80 THR A C 1
ATOM 590 O O . THR A 1 80 ? 13.630 -10.536 -0.314 1.00 90.81 80 THR A O 1
ATOM 593 N N . GLN A 1 81 ? 11.731 -11.737 -0.175 1.00 92.94 81 GLN A N 1
ATOM 594 C CA . GLN A 1 81 ? 12.230 -12.748 0.753 1.00 92.94 81 GLN A CA 1
ATOM 595 C C . GLN A 1 81 ? 12.845 -13.912 -0.022 1.00 92.94 81 GLN A C 1
ATOM 597 O O . GLN A 1 81 ? 12.498 -14.166 -1.175 1.00 92.94 81 GLN A O 1
ATOM 602 N N . LYS A 1 82 ? 13.779 -14.616 0.615 1.00 91.31 82 LYS A N 1
ATOM 603 C CA . LYS A 1 82 ? 14.427 -15.787 0.028 1.00 91.31 82 LYS A CA 1
ATOM 604 C C . LYS A 1 82 ? 13.758 -17.059 0.519 1.00 91.31 82 LYS A C 1
ATOM 606 O O . LYS A 1 82 ? 13.367 -17.137 1.676 1.00 91.31 82 LYS A O 1
ATOM 611 N N . LEU A 1 83 ? 13.654 -18.040 -0.373 1.00 92.75 83 LEU A N 1
ATOM 612 C CA . LEU A 1 83 ? 13.130 -19.364 -0.042 1.00 92.75 83 LEU A CA 1
ATOM 613 C C . LEU A 1 83 ? 14.120 -20.187 0.797 1.00 92.75 83 LEU A C 1
ATOM 615 O O . LEU A 1 83 ? 13.708 -21.010 1.603 1.00 92.75 83 LEU A O 1
ATOM 619 N N . VAL A 1 84 ? 15.415 -19.949 0.592 1.00 94.88 84 VAL A N 1
ATOM 620 C CA . VAL A 1 84 ? 16.519 -20.562 1.334 1.00 94.88 84 VAL A CA 1
ATOM 621 C C . VAL A 1 84 ? 17.432 -19.472 1.878 1.00 94.88 84 VAL A C 1
ATOM 623 O O . VAL A 1 84 ? 17.448 -18.350 1.356 1.00 94.88 84 VAL A O 1
ATOM 626 N N . ASP A 1 85 ? 18.211 -19.805 2.898 1.00 94.75 85 ASP A N 1
ATOM 627 C CA . ASP A 1 85 ? 19.113 -18.855 3.537 1.00 94.75 85 ASP A CA 1
ATOM 628 C C . ASP A 1 85 ? 20.126 -18.270 2.548 1.00 94.75 85 ASP A C 1
ATOM 630 O O . ASP A 1 85 ? 20.680 -18.944 1.678 1.00 94.75 85 ASP A O 1
ATOM 634 N N . GLY A 1 86 ? 20.371 -16.967 2.669 1.00 92.00 86 GLY A N 1
ATOM 635 C CA . GLY A 1 86 ? 21.378 -16.296 1.865 1.00 92.00 86 GLY A CA 1
ATOM 636 C C . GLY A 1 86 ? 21.390 -14.783 2.055 1.00 92.00 86 GLY A C 1
ATOM 637 O O . GLY A 1 86 ? 20.483 -14.213 2.658 1.00 92.00 86 GLY A O 1
ATOM 638 N N . PRO A 1 87 ? 22.363 -14.089 1.442 1.00 91.50 87 PRO A N 1
ATOM 639 C CA . PRO A 1 87 ? 22.619 -12.675 1.709 1.00 91.50 87 PRO A CA 1
ATOM 640 C C . PRO A 1 87 ? 21.446 -11.777 1.301 1.00 91.50 87 PRO A C 1
ATOM 642 O O . PRO A 1 87 ? 21.078 -11.709 0.124 1.00 91.50 87 PRO A O 1
ATOM 645 N N . SER A 1 88 ? 20.840 -11.099 2.272 1.00 90.25 88 SER A N 1
ATOM 646 C CA . SER A 1 88 ? 19.732 -10.173 2.046 1.00 90.25 88 SER A CA 1
ATOM 647 C C . SER A 1 88 ? 20.194 -8.930 1.277 1.00 90.25 88 SER A C 1
ATOM 649 O O . SER A 1 88 ? 21.288 -8.423 1.494 1.00 90.25 88 SER A O 1
ATOM 651 N N . ARG A 1 89 ? 19.339 -8.416 0.381 1.00 85.56 89 ARG A N 1
ATOM 652 C CA . ARG A 1 89 ? 19.508 -7.071 -0.209 1.00 85.56 89 ARG A CA 1
ATOM 653 C C . ARG A 1 89 ? 18.894 -5.968 0.660 1.00 85.56 89 ARG A C 1
ATOM 655 O O . ARG A 1 89 ? 19.040 -4.795 0.336 1.00 85.56 89 ARG A O 1
ATOM 662 N N . LYS A 1 90 ? 18.166 -6.343 1.715 1.00 77.06 90 LYS A N 1
ATOM 663 C CA . LYS A 1 90 ? 17.769 -5.426 2.785 1.00 77.06 90 LYS A CA 1
ATOM 664 C C . LYS A 1 90 ? 18.973 -5.274 3.716 1.00 77.06 90 LYS A C 1
ATOM 666 O O . LYS A 1 90 ? 19.448 -6.297 4.211 1.00 77.06 90 LYS A O 1
ATOM 671 N N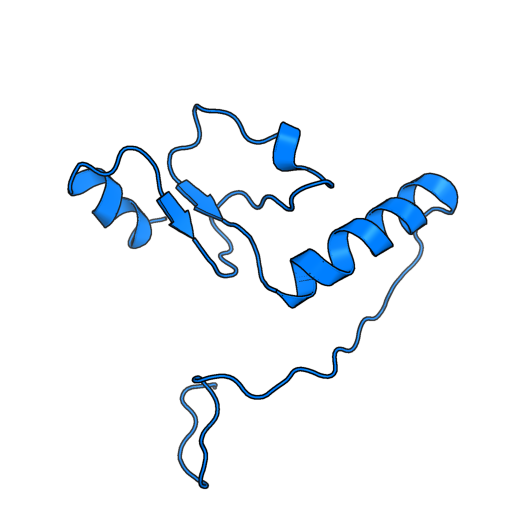 . LEU A 1 91 ? 19.453 -4.038 3.849 1.00 52.34 91 LEU A N 1
ATOM 672 C CA . LEU A 1 91 ? 20.381 -3.595 4.892 1.00 52.34 91 LEU A CA 1
ATOM 673 C C . LEU A 1 91 ? 19.651 -3.548 6.235 1.00 52.34 91 LEU A C 1
ATOM 675 O O . LEU A 1 91 ? 18.476 -3.109 6.220 1.00 52.34 91 LEU A O 1
#